Protein AF-O62727-F1 (afdb_monomer_lite)

InterPro domains:
  IPR005821 Ion transport domain [PF00520] (1-92)
  IPR050599 Voltage-dependent calcium channel alpha-1 subunit [PTHR45628] (1-93)

Radius of gyration: 13.93 Å; chains: 1; bounding box: 37×21×34 Å

pLDDT: mean 87.63, std 7.18, range [56.25, 94.19]

Sequence (93 aa):
IIIYAIIGLEPFMGKMHKTCYNQEGIADVPAEDDPYPCALETGHGRQCQNGTVCKPGWDGPKHGITNFDNFAFALLTVFQCTNMEGWTDVLYW

Secondary structure (DSSP, 8-state):
-HHHHHHHHHHHTTTTSEEEE-SSS-TT-BSSSS------TTSSSPPP-TT-EEEE----HHHHTS-SSSHHHHHHHHHHHHTTSSHHHHHH-

Foldseek 3Di:
DQVQLVVCQPPFAPQFQKWWDDPPDDPPDGPDPQTGGDDAPVDPAHHDPDRTDTDGDHCGHPNVQCGSNDSVSSVVNVVCVVVVHCVVVSVND

Structure (mmCIF, N/CA/C/O backbone):
data_AF-O62727-F1
#
_entry.id   AF-O62727-F1
#
loop_
_atom_site.group_PDB
_atom_site.id
_atom_site.type_symbol
_atom_site.label_atom_id
_atom_site.label_alt_id
_atom_site.label_comp_id
_atom_site.label_asym_id
_atom_site.label_entity_id
_atom_site.label_seq_id
_atom_site.pdbx_PDB_ins_code
_atom_site.Cartn_x
_atom_site.Cartn_y
_atom_site.Cartn_z
_atom_site.occupancy
_atom_site.B_iso_or_equiv
_atom_site.auth_seq_id
_atom_site.auth_comp_id
_atom_site.auth_asym_id
_atom_site.auth_atom_id
_atom_site.pdbx_PDB_model_num
ATOM 1 N N . ILE A 1 1 ? 11.229 0.097 -14.095 1.00 88.06 1 ILE A N 1
ATOM 2 C CA . ILE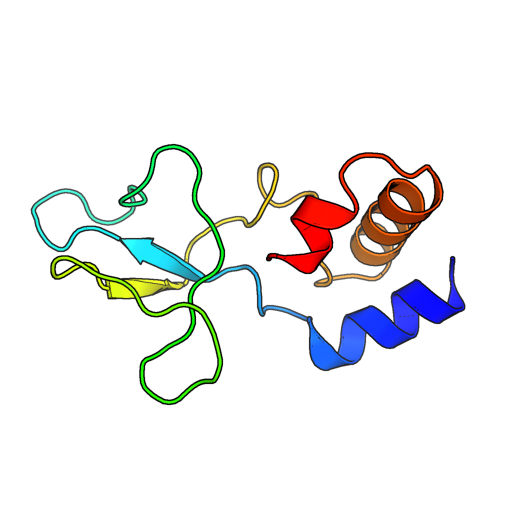 A 1 1 ? 9.980 -0.634 -13.768 1.00 88.06 1 ILE A CA 1
ATOM 3 C C . ILE A 1 1 ? 10.283 -2.007 -13.161 1.00 88.06 1 ILE A C 1
ATOM 5 O O . ILE A 1 1 ? 10.040 -2.160 -11.978 1.00 88.06 1 ILE A O 1
ATOM 9 N N . ILE A 1 2 ? 10.892 -2.960 -13.887 1.00 92.06 2 ILE A N 1
ATOM 10 C CA . ILE A 1 2 ? 11.122 -4.339 -13.384 1.00 92.06 2 ILE A CA 1
ATOM 11 C C . ILE A 1 2 ? 11.928 -4.390 -12.072 1.00 92.06 2 ILE A C 1
ATOM 13 O O . ILE A 1 2 ? 11.494 -5.026 -11.121 1.00 92.06 2 ILE A O 1
ATOM 17 N N . ILE A 1 3 ? 13.066 -3.688 -11.994 1.00 94.19 3 ILE A N 1
ATOM 18 C CA . ILE A 1 3 ? 13.909 -3.675 -10.782 1.00 94.19 3 ILE A CA 1
ATOM 19 C C . ILE A 1 3 ? 13.132 -3.128 -9.572 1.00 94.19 3 ILE A C 1
ATOM 21 O O . ILE A 1 3 ? 13.137 -3.741 -8.512 1.00 94.19 3 ILE A O 1
ATOM 25 N N . TYR A 1 4 ? 12.413 -2.015 -9.745 1.00 93.19 4 TYR A N 1
ATOM 26 C CA . TYR A 1 4 ? 11.596 -1.417 -8.683 1.00 93.19 4 TYR A CA 1
ATOM 27 C C . TYR A 1 4 ? 10.431 -2.311 -8.254 1.00 93.19 4 TYR A C 1
ATOM 29 O O . TYR A 1 4 ? 10.110 -2.345 -7.072 1.00 93.19 4 TYR A O 1
ATOM 37 N N . ALA A 1 5 ? 9.832 -3.062 -9.183 1.00 92.50 5 ALA A N 1
ATOM 38 C CA . ALA A 1 5 ? 8.796 -4.031 -8.848 1.00 92.50 5 ALA A CA 1
ATOM 39 C C . ALA A 1 5 ? 9.358 -5.142 -7.948 1.00 92.50 5 ALA A C 1
ATOM 41 O O . ALA A 1 5 ? 8.761 -5.441 -6.923 1.00 92.50 5 ALA A O 1
ATOM 42 N N . ILE A 1 6 ? 10.537 -5.692 -8.264 1.00 92.88 6 ILE A N 1
ATOM 43 C CA . ILE A 1 6 ? 11.193 -6.715 -7.428 1.00 92.88 6 ILE A CA 1
ATOM 44 C C . ILE A 1 6 ? 11.539 -6.157 -6.042 1.00 92.88 6 ILE A C 1
ATOM 46 O O . ILE A 1 6 ? 11.207 -6.781 -5.039 1.00 92.88 6 ILE A O 1
ATOM 50 N N . ILE A 1 7 ? 12.141 -4.963 -5.984 1.00 93.75 7 ILE A N 1
ATOM 51 C CA . ILE A 1 7 ? 12.505 -4.309 -4.716 1.00 93.75 7 ILE A CA 1
ATOM 52 C C . ILE A 1 7 ? 11.267 -4.028 -3.852 1.00 93.75 7 ILE A C 1
ATOM 54 O O . ILE A 1 7 ? 11.350 -4.132 -2.635 1.00 93.75 7 ILE A O 1
ATOM 58 N N . GLY A 1 8 ? 10.131 -3.668 -4.455 1.00 88.38 8 GLY A N 1
ATOM 59 C CA . GLY A 1 8 ? 8.889 -3.399 -3.728 1.00 88.38 8 GLY A CA 1
ATOM 60 C C . GLY A 1 8 ? 8.185 -4.657 -3.210 1.00 88.38 8 GLY A C 1
ATOM 61 O O . GLY A 1 8 ? 7.550 -4.605 -2.162 1.00 88.38 8 GLY A O 1
ATOM 62 N N . LEU A 1 9 ? 8.320 -5.799 -3.892 1.00 89.69 9 LEU A N 1
ATOM 63 C CA . LEU A 1 9 ? 7.669 -7.049 -3.482 1.00 89.69 9 LEU A CA 1
ATOM 64 C C . LEU A 1 9 ? 8.147 -7.535 -2.113 1.00 89.69 9 LEU A C 1
ATOM 66 O O . LEU A 1 9 ? 7.332 -7.838 -1.250 1.00 89.69 9 LEU A O 1
ATOM 70 N N . GLU A 1 10 ? 9.459 -7.608 -1.901 1.00 88.62 10 GLU A N 1
ATOM 71 C CA . GLU A 1 10 ? 10.026 -8.197 -0.682 1.00 88.62 10 GLU A CA 1
ATOM 72 C C . GLU A 1 10 ? 9.532 -7.534 0.624 1.00 88.62 10 GLU A C 1
ATOM 74 O O . GLU A 1 10 ? 9.120 -8.260 1.532 1.00 88.62 10 GLU A O 1
ATOM 79 N N . PRO A 1 11 ? 9.520 -6.193 0.762 1.00 88.50 11 PRO A N 1
ATOM 80 C CA . PRO A 1 11 ? 9.069 -5.546 1.992 1.00 88.50 11 PRO A CA 1
ATOM 81 C C . PRO A 1 11 ? 7.545 -5.374 2.099 1.00 88.50 11 PRO A C 1
ATOM 83 O O . PRO A 1 11 ? 7.023 -5.365 3.220 1.00 88.50 11 PRO A O 1
ATOM 86 N N . PHE A 1 12 ? 6.832 -5.212 0.976 1.00 89.75 12 PHE A N 1
ATOM 87 C CA . PHE A 1 12 ? 5.422 -4.789 0.974 1.00 89.75 12 PHE A CA 1
ATOM 88 C C . PHE A 1 12 ? 4.415 -5.912 0.703 1.00 89.75 12 PHE A C 1
ATOM 90 O O . PHE A 1 12 ? 3.210 -5.681 0.827 1.00 89.75 12 PHE A O 1
ATOM 97 N N . MET A 1 13 ? 4.876 -7.132 0.419 1.00 90.31 13 MET A N 1
ATOM 98 C CA . MET A 1 13 ? 4.004 -8.292 0.228 1.00 90.31 13 MET A CA 1
ATOM 99 C C . MET A 1 13 ? 3.073 -8.511 1.428 1.00 90.31 13 MET A C 1
ATOM 101 O O . MET A 1 13 ? 3.502 -8.640 2.579 1.00 90.31 13 MET A O 1
ATOM 105 N N . GLY A 1 14 ? 1.773 -8.547 1.152 1.00 86.50 14 GLY A N 1
ATOM 106 C CA . GLY A 1 14 ? 0.702 -8.801 2.105 1.00 86.50 14 GLY A CA 1
ATOM 107 C C . GLY A 1 14 ? 0.448 -7.677 3.111 1.00 86.50 14 GLY A C 1
ATOM 108 O O . GLY A 1 14 ? -0.359 -7.848 4.030 1.00 86.50 14 GLY A O 1
ATOM 109 N N . LYS A 1 15 ? 1.143 -6.536 3.003 1.00 88.62 15 LYS A N 1
ATOM 110 C CA . LYS A 1 15 ? 1.053 -5.448 3.993 1.00 88.62 15 LYS A CA 1
ATOM 111 C C . LYS A 1 15 ? -0.205 -4.598 3.835 1.00 88.62 15 LYS A C 1
ATOM 113 O O . LYS A 1 15 ? -0.684 -4.061 4.829 1.00 88.62 15 LYS A O 1
ATOM 118 N N . MET A 1 16 ? -0.773 -4.543 2.632 1.00 91.12 16 MET A N 1
ATOM 119 C CA . MET A 1 16 ? -1.904 -3.677 2.279 1.00 91.12 16 MET A CA 1
ATOM 120 C C . MET A 1 16 ? -3.286 -4.340 2.453 1.00 91.12 16 MET A C 1
ATOM 122 O O . MET A 1 16 ? -4.275 -3.827 1.951 1.00 91.12 16 MET A O 1
ATOM 126 N N . HIS A 1 17 ? -3.388 -5.451 3.193 1.00 91.50 17 HIS A N 1
ATOM 127 C CA . HIS A 1 17 ? -4.648 -6.198 3.397 1.00 91.50 17 HIS A CA 1
ATOM 128 C C . HIS A 1 17 ? -5.326 -5.974 4.754 1.00 91.50 17 HIS A C 1
ATOM 130 O O . HIS A 1 17 ? -6.207 -6.741 5.165 1.00 91.50 17 HIS A O 1
ATOM 136 N N . LYS A 1 18 ? -4.888 -4.958 5.500 1.00 91.00 18 LYS A N 1
ATOM 137 C CA . LYS A 1 18 ? -5.413 -4.633 6.829 1.00 91.00 18 LYS A CA 1
ATOM 138 C C . LYS A 1 18 ? -6.007 -3.239 6.820 1.00 91.00 18 LYS A C 1
ATOM 140 O O . LYS A 1 18 ? -5.326 -2.303 6.422 1.00 91.00 18 LYS A O 1
ATOM 145 N N . THR A 1 19 ? -7.234 -3.099 7.305 1.00 91.88 19 THR A N 1
ATOM 146 C CA . THR A 1 19 ? -7.876 -1.792 7.496 1.00 91.88 19 THR A CA 1
ATOM 147 C C . THR A 1 19 ? -8.641 -1.746 8.822 1.00 91.88 19 THR A C 1
ATOM 149 O O . THR A 1 19 ? -8.718 -2.747 9.545 1.00 91.88 19 THR A O 1
ATOM 152 N N . CYS A 1 20 ? -9.141 -0.568 9.186 1.00 90.81 20 CYS A N 1
ATOM 153 C CA . CYS A 1 20 ? -9.882 -0.356 10.422 1.00 90.81 20 CYS A CA 1
ATOM 154 C C . CYS A 1 20 ? -11.343 -0.781 10.245 1.00 90.81 20 CYS A C 1
ATOM 156 O O . CYS A 1 20 ? -12.024 -0.312 9.337 1.00 90.81 20 CYS A O 1
ATOM 158 N N . TYR A 1 21 ? -11.831 -1.636 11.143 1.00 88.81 21 TYR A N 1
ATOM 159 C CA . TYR A 1 21 ? -13.223 -2.090 11.179 1.00 88.81 21 TYR A CA 1
ATOM 160 C C . TYR A 1 21 ? -13.916 -1.636 12.464 1.00 88.81 21 TYR A C 1
ATOM 162 O O . TYR A 1 21 ? -13.305 -1.623 13.540 1.00 88.81 21 TYR A O 1
ATOM 170 N N . ASN A 1 22 ? -15.207 -1.317 12.359 1.00 86.88 22 ASN A N 1
ATOM 171 C CA . ASN A 1 22 ? -16.050 -1.016 13.515 1.00 86.88 22 ASN A CA 1
ATOM 172 C C . ASN A 1 22 ? -16.300 -2.285 14.348 1.00 86.88 22 ASN A C 1
ATOM 174 O O . ASN A 1 22 ? -16.449 -3.385 13.815 1.00 86.88 22 ASN A O 1
ATOM 178 N N . GLN A 1 23 ? -16.336 -2.142 15.675 1.00 76.50 23 GLN A N 1
ATOM 179 C CA . GLN A 1 23 ? -16.666 -3.249 16.584 1.00 76.50 23 GLN A CA 1
ATOM 180 C C . GLN A 1 23 ? -18.185 -3.486 16.697 1.00 76.50 23 GLN A C 1
ATOM 182 O O . GLN A 1 23 ? -18.610 -4.570 17.095 1.00 76.50 23 GLN A O 1
ATOM 187 N N . GLU A 1 24 ? -19.004 -2.497 16.329 1.00 66.81 24 GLU A N 1
ATOM 188 C CA . GLU A 1 24 ? -20.454 -2.508 16.526 1.00 66.81 24 GLU A CA 1
ATOM 189 C C . GLU A 1 24 ? -21.206 -3.009 15.278 1.00 66.81 24 GLU A C 1
ATOM 191 O O . GLU A 1 24 ? -21.536 -2.260 14.365 1.00 66.81 24 GLU A O 1
ATOM 196 N N . GLY A 1 25 ? -21.513 -4.309 15.256 1.00 56.25 25 GLY A N 1
ATOM 197 C CA . GLY A 1 25 ? -22.743 -4.829 14.638 1.00 56.25 25 GLY A CA 1
ATOM 198 C C . GLY A 1 25 ? -22.692 -5.375 13.207 1.00 56.25 25 GLY A C 1
ATOM 199 O O . GLY A 1 25 ? -23.542 -6.200 12.880 1.00 56.25 25 GLY A O 1
ATOM 200 N N . ILE A 1 26 ? -21.718 -5.012 12.369 1.00 58.72 26 ILE A N 1
ATOM 201 C CA . ILE A 1 26 ? -21.524 -5.650 11.053 1.00 58.72 26 ILE A CA 1
ATOM 202 C C . ILE A 1 26 ? -20.036 -5.952 10.899 1.00 58.72 26 ILE A C 1
ATOM 204 O O . ILE A 1 26 ? -19.233 -5.076 10.580 1.00 58.72 26 ILE A O 1
ATOM 208 N N . ALA A 1 27 ? -19.660 -7.197 11.195 1.00 63.41 27 ALA A N 1
ATOM 209 C CA . ALA A 1 27 ? -18.332 -7.687 10.861 1.00 63.41 27 ALA A CA 1
ATOM 210 C C . ALA A 1 27 ? -18.151 -7.548 9.341 1.00 63.41 27 ALA A C 1
ATOM 212 O O . ALA A 1 27 ? -19.053 -7.909 8.593 1.00 63.41 27 ALA A O 1
ATOM 213 N N . ASP A 1 28 ? -17.017 -7.002 8.911 1.00 69.44 28 ASP A N 1
ATOM 214 C CA . ASP A 1 28 ? -16.570 -6.924 7.510 1.00 69.44 28 ASP A CA 1
ATOM 215 C C . ASP A 1 28 ? -16.963 -5.673 6.704 1.00 69.44 28 ASP A C 1
ATOM 217 O O . ASP A 1 28 ? -16.673 -5.611 5.512 1.00 69.44 28 ASP A O 1
ATOM 221 N N . VAL A 1 29 ? -17.501 -4.619 7.332 1.00 79.00 29 VAL A N 1
ATOM 222 C CA . VAL A 1 29 ? -17.570 -3.288 6.690 1.00 79.00 29 VAL A CA 1
ATOM 223 C C . VAL A 1 29 ? -16.466 -2.378 7.243 1.00 79.00 29 VAL A C 1
ATOM 225 O O . VAL A 1 29 ? -16.422 -2.169 8.464 1.00 79.00 29 VAL A O 1
ATOM 228 N N . PRO A 1 30 ? -15.563 -1.846 6.392 1.00 83.00 30 PRO A N 1
ATOM 229 C CA . PRO A 1 30 ? -14.559 -0.876 6.818 1.00 83.00 30 PRO A CA 1
ATOM 230 C C . PRO A 1 30 ? -15.198 0.318 7.533 1.00 83.00 30 PRO A C 1
ATOM 232 O O . PRO A 1 30 ? -16.307 0.735 7.210 1.00 83.00 30 PRO A O 1
ATOM 235 N N . ALA A 1 31 ? -14.503 0.868 8.525 1.00 84.31 31 ALA A N 1
ATOM 236 C CA . ALA A 1 31 ? -15.012 1.988 9.315 1.00 84.31 31 ALA A CA 1
ATOM 237 C C . ALA A 1 31 ? -15.077 3.313 8.531 1.00 84.31 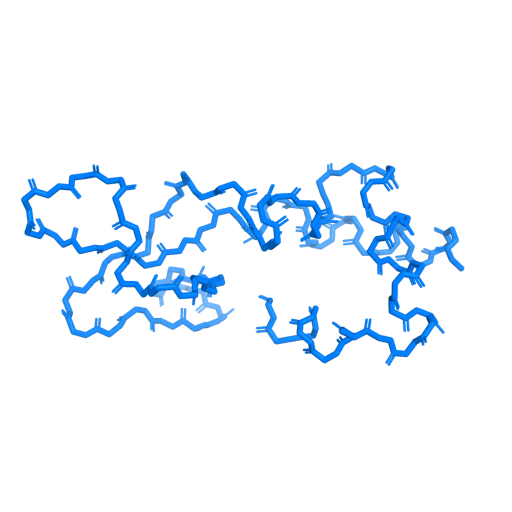31 ALA A C 1
ATOM 239 O O . ALA A 1 31 ? -15.765 4.241 8.951 1.00 84.31 31 ALA A O 1
ATOM 240 N N . GLU A 1 32 ? -14.337 3.401 7.428 1.00 83.06 32 GLU A N 1
ATOM 241 C CA . GLU A 1 32 ? -14.154 4.589 6.593 1.00 83.06 32 GLU A CA 1
ATOM 242 C C . GLU A 1 32 ? -14.648 4.280 5.167 1.00 83.06 32 GLU A C 1
ATOM 244 O O . GLU A 1 32 ? -14.430 3.171 4.675 1.00 83.06 32 GLU A O 1
ATOM 249 N N . ASP A 1 33 ? -15.293 5.250 4.502 1.00 81.38 33 ASP A N 1
ATOM 250 C CA . ASP A 1 33 ? -15.793 5.097 3.120 1.00 81.38 33 ASP A CA 1
ATOM 251 C C . ASP A 1 33 ? -14.657 4.899 2.097 1.00 81.38 33 ASP A C 1
ATOM 253 O O . ASP A 1 33 ? -14.831 4.197 1.102 1.00 81.38 33 ASP A O 1
ATOM 257 N N . ASP A 1 34 ? -13.487 5.496 2.351 1.00 84.56 34 ASP A N 1
ATOM 258 C CA . ASP A 1 34 ? -12.251 5.260 1.597 1.00 84.56 34 ASP A CA 1
ATOM 259 C C . ASP A 1 34 ? -11.224 4.613 2.537 1.00 84.56 34 A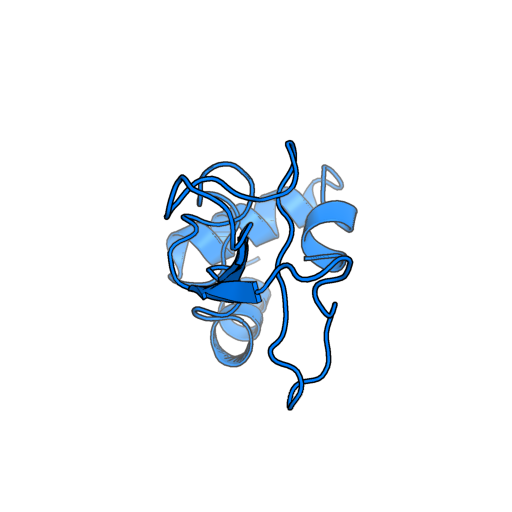SP A C 1
ATOM 261 O O . ASP A 1 34 ? -10.559 5.321 3.291 1.00 84.56 34 ASP A O 1
ATOM 265 N N . PRO A 1 35 ? -11.142 3.274 2.605 1.00 86.94 35 PRO A N 1
ATOM 266 C CA . PRO A 1 35 ? -10.281 2.595 3.563 1.00 86.94 35 PRO A CA 1
ATOM 267 C C . PRO A 1 35 ? -8.805 2.713 3.181 1.00 86.94 35 PRO A C 1
ATOM 269 O O . PRO A 1 35 ? -8.410 2.492 2.037 1.00 86.94 35 PRO A O 1
ATOM 272 N N . TYR A 1 36 ? -7.964 2.975 4.179 1.00 90.62 36 TYR A N 1
ATOM 273 C CA . TYR A 1 36 ? -6.505 2.982 4.042 1.00 90.62 36 TYR A CA 1
ATOM 274 C C . TYR A 1 36 ? -5.858 1.915 4.938 1.00 90.62 36 TYR A C 1
ATOM 276 O O . TYR A 1 36 ? -6.460 1.517 5.953 1.00 90.62 36 TYR A O 1
ATOM 284 N N . PRO A 1 37 ? -4.636 1.453 4.597 1.00 91.69 37 PRO A N 1
ATOM 285 C CA . PRO A 1 37 ? -3.911 0.481 5.401 1.00 91.69 37 PRO A CA 1
ATOM 286 C C . PRO A 1 37 ? -3.775 0.903 6.868 1.00 91.69 37 PRO A C 1
ATOM 288 O O . PRO A 1 37 ? -3.601 2.080 7.202 1.00 91.69 37 PRO A O 1
ATOM 291 N N . CYS A 1 38 ? -3.855 -0.076 7.764 1.00 91.75 38 CYS A N 1
ATOM 292 C CA . CYS A 1 38 ? -3.594 0.109 9.188 1.00 91.75 38 CYS A CA 1
ATOM 293 C C . CYS A 1 38 ? -2.459 -0.796 9.668 1.00 91.75 38 CYS A C 1
ATOM 295 O O . CYS A 1 38 ? -2.234 -1.898 9.155 1.00 91.75 38 CYS A O 1
ATOM 297 N N . ALA A 1 39 ? -1.766 -0.339 10.706 1.00 91.31 39 ALA A N 1
ATOM 298 C CA . ALA A 1 39 ? -0.845 -1.154 11.477 1.00 91.31 39 ALA A CA 1
ATOM 299 C C . ALA A 1 39 ? -1.521 -1.655 12.759 1.00 91.31 39 ALA A C 1
ATOM 301 O O . ALA A 1 39 ? -2.485 -1.078 13.252 1.00 91.31 39 ALA A O 1
ATOM 302 N N . LEU A 1 40 ? -0.996 -2.756 13.296 1.00 86.06 40 LEU A N 1
ATOM 303 C CA . LEU A 1 40 ? -1.302 -3.175 14.663 1.00 86.06 40 LEU A CA 1
ATOM 304 C C . LEU A 1 40 ? -0.587 -2.236 15.646 1.00 86.06 40 LEU A C 1
ATOM 306 O O . LEU A 1 40 ? 0.457 -1.683 15.299 1.00 86.06 40 LEU A O 1
ATOM 310 N N . GLU A 1 41 ? -1.074 -2.143 16.884 1.00 76.19 41 GLU A N 1
ATOM 311 C CA . GLU A 1 41 ? -0.504 -1.296 17.955 1.00 76.19 41 GLU A CA 1
ATOM 312 C C . GLU A 1 41 ? 0.995 -1.546 18.211 1.00 76.19 41 GLU A C 1
ATOM 314 O O . GLU A 1 41 ? 1.720 -0.680 18.689 1.00 76.19 41 GLU A O 1
ATOM 319 N N . THR A 1 42 ? 1.495 -2.733 17.859 1.00 79.56 42 THR A N 1
ATOM 320 C CA . THR A 1 42 ? 2.911 -3.109 17.988 1.00 79.56 42 THR A CA 1
ATOM 321 C C . THR A 1 42 ? 3.774 -2.726 16.782 1.00 79.56 42 THR A C 1
ATOM 323 O O . THR A 1 42 ? 4.967 -3.021 16.769 1.00 79.56 42 THR A O 1
ATOM 326 N N . GLY A 1 43 ? 3.181 -2.171 15.725 1.00 81.44 43 GLY A N 1
ATOM 327 C CA . GLY A 1 43 ? 3.835 -1.851 14.459 1.00 81.44 43 GLY A CA 1
ATOM 328 C C . GLY A 1 43 ? 3.999 -0.351 14.224 1.00 81.44 43 GLY A C 1
ATOM 329 O O . GLY A 1 43 ? 3.350 0.485 14.848 1.00 81.44 43 GLY A O 1
ATOM 330 N N . HIS A 1 44 ? 4.857 -0.013 13.265 1.00 81.94 44 HIS A N 1
ATOM 331 C CA . HIS A 1 44 ? 5.017 1.353 12.777 1.00 81.94 44 HIS A CA 1
ATOM 332 C C . HIS A 1 44 ? 4.056 1.574 11.602 1.00 81.94 44 HIS A C 1
ATOM 334 O O . HIS A 1 44 ? 4.233 0.980 10.542 1.00 81.94 44 HIS A O 1
ATOM 340 N N . GLY A 1 45 ? 3.014 2.377 11.810 1.00 86.88 45 GLY A N 1
ATOM 341 C CA . GLY A 1 45 ? 2.013 2.726 10.800 1.00 86.88 45 GLY A CA 1
ATOM 342 C C . GLY A 1 45 ? 0.792 3.394 11.432 1.00 86.88 45 GLY A C 1
ATOM 343 O O . GLY A 1 45 ? 0.779 3.655 12.638 1.00 86.88 45 GLY A O 1
ATOM 344 N N . ARG A 1 46 ? -0.230 3.692 10.623 1.00 89.62 46 ARG A N 1
ATOM 345 C CA . ARG A 1 46 ? -1.462 4.321 11.115 1.00 89.62 46 ARG A CA 1
ATOM 346 C C . ARG A 1 46 ? -2.179 3.387 12.092 1.00 89.62 46 ARG A C 1
ATOM 348 O O . ARG A 1 46 ? -2.504 2.257 11.732 1.00 89.62 46 ARG A O 1
ATOM 355 N N . GLN A 1 47 ? -2.454 3.890 13.293 1.00 90.19 47 GLN A N 1
ATOM 356 C CA . GLN A 1 47 ? -3.281 3.204 14.284 1.00 90.19 47 GLN A CA 1
ATOM 357 C C . GLN A 1 47 ? -4.751 3.593 14.110 1.00 90.19 47 GLN A C 1
ATOM 359 O O . GLN A 1 47 ? -5.073 4.735 13.765 1.00 90.19 47 GLN A O 1
ATOM 364 N N . CYS A 1 48 ? -5.636 2.632 14.344 1.00 89.25 48 CYS A N 1
ATOM 365 C CA . CYS A 1 48 ? -7.078 2.826 14.268 1.00 89.25 48 CYS A CA 1
ATOM 366 C C . CYS A 1 48 ? -7.571 3.658 15.467 1.00 89.25 48 CYS A C 1
ATOM 368 O O . CYS A 1 48 ? -7.194 3.400 16.606 1.00 89.25 48 CYS A O 1
ATOM 370 N N . GLN A 1 49 ? -8.403 4.676 15.223 1.00 84.12 49 GLN A N 1
ATOM 371 C CA . GLN A 1 49 ? -8.948 5.561 16.266 1.00 84.12 49 GLN A CA 1
ATOM 372 C C . GLN A 1 49 ? -10.431 5.243 16.541 1.00 84.12 49 GLN A C 1
ATOM 374 O O . GLN A 1 49 ? -11.052 4.464 15.819 1.00 84.12 49 GLN A O 1
ATOM 379 N N . ASN A 1 50 ? -11.018 5.838 17.585 1.00 82.06 50 ASN A N 1
ATOM 380 C CA . ASN A 1 50 ? -12.454 5.728 17.910 1.00 82.06 50 ASN A CA 1
ATOM 381 C C . ASN A 1 50 ? -12.962 4.300 18.202 1.00 82.06 50 ASN A C 1
ATOM 383 O O . ASN A 1 50 ? -14.092 3.961 17.868 1.00 82.06 50 ASN A O 1
ATOM 387 N N . GLY A 1 51 ? -12.138 3.446 18.819 1.00 81.12 51 GLY A N 1
ATOM 388 C CA . GLY A 1 51 ? -12.547 2.080 19.184 1.00 81.12 51 GLY A CA 1
ATOM 389 C C . GLY A 1 51 ? -12.651 1.108 18.002 1.00 81.12 51 GLY A C 1
ATOM 390 O O . GLY A 1 51 ? -13.135 -0.011 18.167 1.00 81.12 51 GLY A O 1
ATOM 391 N N . THR A 1 52 ? -12.180 1.502 16.816 1.00 88.19 52 THR A N 1
ATOM 392 C CA . THR A 1 52 ? -12.057 0.612 15.656 1.00 88.19 52 THR A CA 1
ATOM 393 C C . THR A 1 52 ? -10.838 -0.300 15.793 1.00 88.19 52 THR A C 1
ATOM 395 O O . THR A 1 52 ? -9.876 0.020 16.491 1.00 88.19 52 THR A O 1
ATOM 398 N N . VAL A 1 53 ? -10.874 -1.472 15.158 1.00 89.19 53 VAL A N 1
ATOM 399 C CA . VAL A 1 53 ? -9.796 -2.471 15.252 1.00 89.19 53 VAL A CA 1
ATOM 400 C C . VAL A 1 53 ? -9.172 -2.688 13.890 1.00 89.19 53 VAL A C 1
ATOM 402 O O . VAL A 1 53 ? -9.881 -2.939 12.917 1.00 89.19 53 VAL A O 1
ATOM 405 N N . CYS A 1 54 ? -7.840 -2.665 13.842 1.00 89.94 54 CYS A N 1
ATOM 406 C CA . CYS A 1 54 ? -7.087 -3.051 12.657 1.00 89.94 54 CYS A CA 1
ATOM 407 C C . CYS A 1 54 ? -7.214 -4.564 12.438 1.00 89.94 54 CYS A C 1
ATOM 409 O O . CYS A 1 54 ? -6.672 -5.354 13.217 1.00 89.94 54 CYS A O 1
ATOM 411 N N . LYS A 1 55 ? -7.936 -4.981 11.393 1.00 88.75 55 LYS A N 1
ATOM 412 C CA . LYS A 1 55 ? -8.139 -6.400 11.064 1.00 88.75 55 LYS A CA 1
ATOM 413 C C . LYS A 1 55 ? -7.731 -6.703 9.621 1.00 88.75 55 LYS A C 1
ATOM 415 O O . LYS A 1 55 ? -7.889 -5.847 8.749 1.00 88.75 55 LYS A O 1
ATOM 420 N N . PRO A 1 56 ? -7.196 -7.911 9.358 1.00 88.38 56 PRO A N 1
ATOM 421 C CA . PRO A 1 56 ? -7.047 -8.412 7.998 1.00 88.38 56 PRO A CA 1
ATOM 422 C C . PRO A 1 56 ? -8.421 -8.744 7.398 1.00 88.38 56 PRO A C 1
ATOM 424 O O . PRO A 1 56 ? -9.366 -9.000 8.142 1.00 88.38 56 PRO A O 1
ATOM 427 N N . GLY A 1 57 ? -8.508 -8.786 6.070 1.00 83.62 57 GLY A N 1
ATOM 428 C CA . GLY A 1 57 ? -9.750 -9.095 5.344 1.00 83.62 57 GLY A CA 1
ATOM 429 C C . GLY A 1 57 ? -10.167 -8.013 4.352 1.00 83.62 57 GLY A C 1
ATOM 430 O O . GLY A 1 57 ? -11.250 -8.087 3.7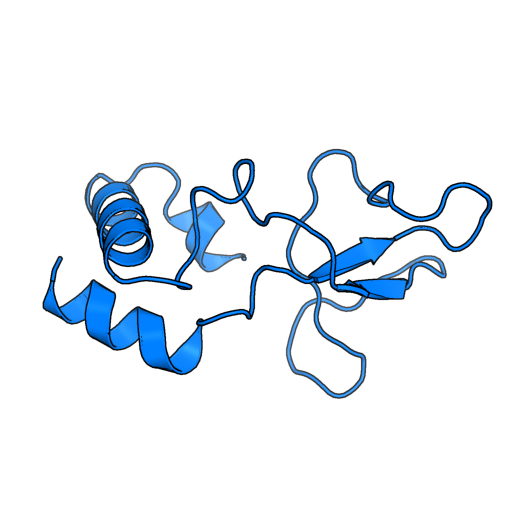91 1.00 83.62 57 GLY A O 1
ATOM 431 N N . TRP A 1 58 ? -9.319 -7.004 4.143 1.00 89.56 58 TRP A N 1
ATOM 432 C CA . TRP A 1 58 ? -9.515 -6.004 3.103 1.00 89.56 58 TRP A CA 1
ATOM 433 C C . TRP A 1 58 ? -8.808 -6.429 1.813 1.00 89.56 58 TRP A C 1
ATOM 435 O O . TRP A 1 58 ? -7.631 -6.801 1.849 1.00 89.56 58 TRP A O 1
ATOM 445 N N . ASP A 1 59 ? -9.505 -6.326 0.679 1.00 90.12 59 ASP A N 1
ATOM 446 C CA . ASP A 1 59 ? -8.947 -6.637 -0.646 1.00 90.12 59 ASP A CA 1
ATOM 447 C C . ASP A 1 59 ? -7.732 -5.761 -0.989 1.00 90.12 59 ASP A C 1
ATOM 449 O O . ASP A 1 59 ? -6.845 -6.191 -1.720 1.00 90.12 59 ASP A O 1
ATOM 453 N N . GLY A 1 60 ? -7.654 -4.563 -0.405 1.00 90.44 60 GLY A N 1
ATOM 454 C CA . GLY A 1 60 ? -6.551 -3.622 -0.572 1.00 90.44 60 GLY A CA 1
ATOM 455 C C . GLY A 1 60 ? -6.941 -2.377 -1.374 1.00 90.44 60 GLY A C 1
ATOM 456 O O . GLY A 1 60 ? -8.079 -2.259 -1.853 1.00 90.44 60 GLY A O 1
ATOM 457 N N . PRO A 1 61 ? -6.005 -1.429 -1.543 1.00 89.75 61 PRO A N 1
ATOM 458 C CA . PRO A 1 61 ? -6.266 -0.173 -2.231 1.00 89.75 61 PRO A CA 1
ATOM 459 C C . PRO A 1 61 ? -6.768 -0.388 -3.662 1.00 89.75 61 PRO A C 1
ATOM 461 O O . PRO A 1 61 ? -6.358 -1.323 -4.356 1.00 89.75 61 PRO A O 1
ATOM 464 N N . LYS A 1 62 ? -7.666 0.496 -4.118 1.00 88.56 62 LYS A N 1
ATOM 465 C CA . LYS A 1 62 ? -8.284 0.428 -5.458 1.00 88.56 62 LYS A CA 1
ATOM 466 C C . LYS A 1 62 ? -8.878 -0.960 -5.766 1.00 88.56 62 LYS A C 1
ATOM 468 O O . LYS A 1 62 ? -8.641 -1.505 -6.840 1.00 88.56 62 LYS A O 1
ATOM 473 N N . HIS A 1 63 ? -9.655 -1.516 -4.833 1.00 87.31 63 HIS A N 1
ATOM 474 C CA . HIS A 1 63 ? -10.262 -2.856 -4.941 1.00 87.31 63 HIS A CA 1
ATOM 475 C C . HIS A 1 63 ? -9.225 -3.981 -5.107 1.00 87.31 63 HIS A C 1
ATOM 477 O O . HIS A 1 63 ? -9.419 -4.911 -5.888 1.00 87.31 63 HIS A O 1
ATOM 483 N N . GLY A 1 64 ? -8.089 -3.861 -4.419 1.00 88.06 64 GLY A N 1
ATOM 484 C CA . GLY A 1 64 ? -7.010 -4.844 -4.466 1.00 88.06 64 GLY A CA 1
ATOM 485 C C . GLY A 1 64 ? -6.184 -4.843 -5.751 1.00 88.06 64 GLY A C 1
ATOM 486 O O . GLY A 1 64 ? -5.425 -5.779 -5.970 1.00 88.06 64 GLY A O 1
ATOM 487 N N . ILE A 1 65 ? -6.290 -3.820 -6.607 1.00 89.44 65 ILE A N 1
ATOM 488 C CA . ILE A 1 65 ? -5.458 -3.707 -7.818 1.00 89.44 65 ILE A CA 1
ATOM 489 C C . ILE A 1 65 ? -4.067 -3.174 -7.471 1.00 89.44 65 ILE A C 1
ATOM 491 O O . ILE A 1 65 ? -3.059 -3.675 -7.976 1.00 89.44 65 ILE A O 1
ATOM 495 N N . THR A 1 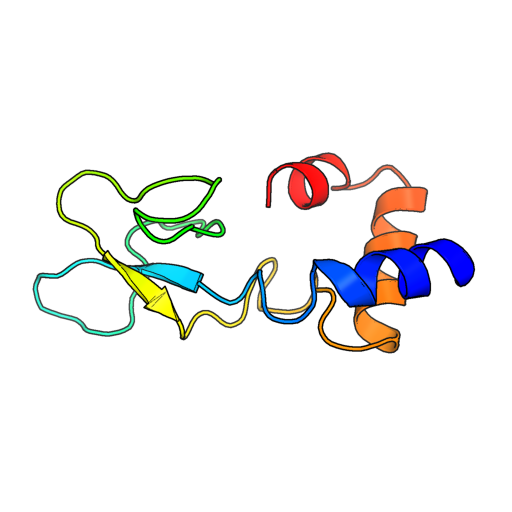66 ? -4.006 -2.146 -6.624 1.00 90.69 66 THR A N 1
ATOM 496 C CA . THR A 1 66 ? -2.750 -1.477 -6.292 1.00 90.69 66 THR A CA 1
ATOM 497 C C . THR A 1 66 ? -2.132 -2.136 -5.065 1.00 90.69 66 THR A C 1
ATOM 499 O O . THR A 1 66 ? -2.371 -1.725 -3.933 1.00 90.69 66 THR A O 1
ATOM 502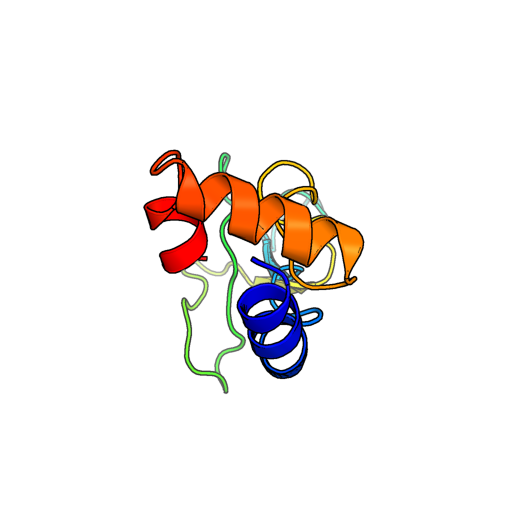 N N . ASN A 1 67 ? -1.363 -3.199 -5.305 1.00 91.00 67 ASN A N 1
ATOM 503 C CA . ASN A 1 67 ? -0.675 -3.977 -4.275 1.00 91.00 67 ASN A CA 1
ATOM 504 C C . ASN A 1 67 ? 0.726 -4.432 -4.733 1.00 91.00 67 ASN A C 1
ATOM 506 O O . ASN A 1 67 ? 1.136 -4.212 -5.879 1.00 91.00 67 ASN A O 1
ATOM 510 N N . PHE A 1 68 ? 1.444 -5.084 -3.813 1.00 92.81 68 PHE A N 1
ATOM 511 C CA . PHE A 1 68 ? 2.757 -5.701 -4.027 1.00 92.81 68 PHE A CA 1
ATOM 512 C C . PHE A 1 68 ? 2.749 -7.196 -3.650 1.00 92.81 68 PHE A C 1
ATOM 514 O O . PHE A 1 68 ? 3.733 -7.720 -3.134 1.00 92.81 68 PHE A O 1
ATOM 521 N N . ASP A 1 69 ? 1.645 -7.904 -3.891 1.00 90.88 69 ASP A N 1
ATOM 522 C CA . ASP A 1 69 ? 1.519 -9.318 -3.500 1.00 90.88 69 ASP A CA 1
ATOM 523 C C . ASP A 1 69 ? 2.058 -10.273 -4.562 1.00 90.88 69 ASP A C 1
ATOM 525 O O . ASP A 1 69 ? 2.489 -11.387 -4.265 1.00 90.88 69 ASP A O 1
ATOM 529 N N . ASN A 1 70 ? 2.059 -9.839 -5.823 1.00 91.62 70 ASN A N 1
ATOM 530 C CA . ASN A 1 70 ? 2.652 -10.585 -6.921 1.00 91.62 70 ASN A CA 1
ATOM 531 C C . ASN A 1 70 ? 3.343 -9.672 -7.930 1.00 91.62 70 ASN A C 1
ATOM 533 O O . ASN A 1 70 ? 3.109 -8.465 -7.995 1.00 91.62 70 ASN A O 1
ATOM 537 N N . PHE A 1 71 ? 4.203 -10.280 -8.746 1.00 92.75 71 PHE A N 1
ATOM 538 C CA . PHE A 1 71 ? 5.033 -9.552 -9.699 1.00 92.75 71 PHE A CA 1
ATOM 539 C C . PHE A 1 71 ? 4.228 -8.748 -10.728 1.00 92.75 71 PHE A C 1
ATOM 541 O O . PHE A 1 71 ? 4.650 -7.656 -11.103 1.00 92.75 71 PHE A O 1
ATOM 548 N N . ALA A 1 72 ? 3.067 -9.245 -11.160 1.00 92.31 72 ALA A N 1
ATOM 549 C CA . ALA A 1 72 ? 2.237 -8.550 -12.137 1.00 92.31 72 ALA A CA 1
ATOM 550 C C . ALA A 1 72 ? 1.595 -7.283 -11.546 1.00 92.31 72 ALA A C 1
ATOM 552 O O . ALA A 1 72 ? 1.670 -6.223 -12.169 1.00 92.31 72 ALA A O 1
ATOM 553 N N . PHE A 1 73 ? 1.033 -7.356 -10.335 1.00 92.88 73 PHE A N 1
ATOM 554 C CA . PHE A 1 73 ? 0.469 -6.185 -9.656 1.00 92.88 73 PHE A CA 1
ATOM 555 C C . PHE A 1 73 ? 1.547 -5.193 -9.229 1.00 92.88 73 PHE A C 1
ATOM 557 O O . PHE A 1 73 ? 1.388 -4.001 -9.470 1.00 92.88 73 PHE A O 1
ATOM 564 N N . ALA A 1 74 ? 2.695 -5.658 -8.730 1.00 92.69 74 ALA A N 1
ATOM 565 C CA . ALA A 1 74 ? 3.820 -4.773 -8.437 1.00 92.69 74 ALA A CA 1
ATOM 566 C C . ALA A 1 74 ? 4.293 -4.013 -9.691 1.00 92.69 74 ALA A C 1
ATOM 568 O O . ALA A 1 74 ? 4.594 -2.821 -9.625 1.00 92.69 74 ALA A O 1
ATOM 569 N N . LEU A 1 75 ? 4.322 -4.671 -10.855 1.00 94.19 75 LEU A N 1
ATOM 570 C CA . LEU A 1 75 ? 4.659 -4.024 -12.123 1.00 94.19 75 LEU A CA 1
ATOM 571 C C . LEU A 1 75 ? 3.612 -2.978 -12.538 1.00 94.19 75 LEU A C 1
ATOM 573 O O . LEU A 1 75 ? 3.997 -1.897 -12.986 1.00 94.19 75 LEU A O 1
ATOM 577 N N . LEU A 1 76 ? 2.319 -3.269 -12.359 1.00 92.88 76 LEU A N 1
ATOM 578 C CA . LEU A 1 76 ? 1.224 -2.335 -12.641 1.00 92.88 76 LEU A CA 1
ATOM 579 C C . LEU A 1 76 ? 1.279 -1.101 -11.726 1.00 92.88 76 LEU A C 1
ATOM 581 O O . LEU A 1 76 ? 1.243 0.026 -12.218 1.00 92.88 76 LEU A O 1
ATOM 585 N N . THR A 1 77 ? 1.451 -1.307 -10.421 1.00 91.69 77 THR A N 1
ATOM 586 C CA . THR A 1 77 ? 1.594 -0.243 -9.418 1.00 91.69 77 THR A CA 1
ATOM 587 C C . THR A 1 77 ? 2.801 0.649 -9.722 1.00 91.69 77 THR A C 1
ATOM 589 O O . THR A 1 77 ? 2.691 1.872 -9.760 1.00 91.69 77 THR A O 1
ATOM 592 N N . VAL A 1 78 ? 3.963 0.061 -10.029 1.00 93.19 78 VAL A N 1
ATOM 593 C CA . VAL A 1 78 ? 5.168 0.833 -10.388 1.00 93.19 78 VAL A CA 1
ATOM 594 C C . VAL A 1 78 ? 4.994 1.579 -11.713 1.00 93.19 78 VAL A C 1
ATOM 596 O O . VAL A 1 78 ? 5.511 2.689 -11.865 1.00 93.19 78 VAL A O 1
ATOM 599 N N . PHE A 1 79 ? 4.277 1.000 -12.680 1.00 93.56 79 PHE A N 1
ATOM 600 C CA . PHE A 1 79 ? 3.950 1.680 -13.932 1.00 93.56 79 PHE A CA 1
ATOM 601 C C . PHE A 1 79 ? 3.059 2.905 -13.688 1.00 93.56 79 PHE A C 1
ATOM 603 O O . PHE A 1 79 ? 3.382 3.985 -14.180 1.00 93.56 79 PHE A O 1
ATOM 610 N N . GLN A 1 80 ? 2.014 2.766 -12.866 1.00 90.56 80 GLN A N 1
ATOM 611 C CA . GLN A 1 80 ? 1.159 3.876 -12.441 1.00 90.56 80 GLN A CA 1
ATOM 612 C C . GLN A 1 80 ? 1.984 4.996 -11.784 1.00 90.56 80 GLN A C 1
ATOM 614 O O . GLN A 1 80 ? 1.897 6.151 -12.201 1.00 90.56 80 GLN A O 1
ATOM 619 N N . CYS A 1 81 ? 2.881 4.650 -10.853 1.00 92.81 81 CYS A N 1
ATOM 620 C CA . CYS A 1 81 ? 3.760 5.632 -10.217 1.00 92.81 81 CYS A CA 1
ATOM 621 C C . CYS A 1 81 ? 4.703 6.334 -11.210 1.00 92.81 81 CYS A C 1
ATOM 623 O O . CYS A 1 81 ? 4.974 7.524 -11.066 1.00 92.81 81 CYS A O 1
ATOM 625 N N . THR A 1 82 ? 5.191 5.626 -12.236 1.00 93.50 82 THR A N 1
ATOM 626 C CA . THR A 1 82 ? 6.100 6.192 -13.254 1.00 93.50 82 THR A CA 1
ATOM 627 C C . THR A 1 82 ? 5.399 7.231 -14.137 1.00 93.50 82 THR A C 1
ATOM 629 O O . THR A 1 82 ? 6.037 8.175 -14.598 1.00 93.50 82 THR A O 1
ATOM 632 N N . ASN A 1 83 ? 4.085 7.096 -14.331 1.00 93.19 83 ASN A N 1
ATOM 633 C CA . ASN A 1 83 ? 3.272 8.050 -15.088 1.00 93.19 83 ASN A CA 1
ATOM 634 C C . ASN A 1 83 ? 2.863 9.287 -14.269 1.00 93.19 83 ASN A C 1
ATOM 636 O O . ASN A 1 83 ? 2.146 10.139 -14.786 1.00 93.19 83 ASN A O 1
ATOM 640 N N . MET A 1 84 ? 3.329 9.409 -13.018 1.00 92.06 84 MET A N 1
ATOM 641 C CA . MET A 1 84 ? 3.038 10.520 -12.100 1.00 92.06 84 MET A CA 1
ATOM 642 C C . MET A 1 84 ? 1.558 10.655 -11.705 1.00 92.06 84 MET A C 1
ATOM 644 O O . MET A 1 84 ? 1.152 11.691 -11.180 1.00 92.06 84 MET A O 1
ATOM 648 N N . GLU A 1 85 ? 0.757 9.607 -11.881 1.00 91.62 85 GLU A N 1
ATOM 649 C CA . GLU A 1 85 ? -0.660 9.592 -11.519 1.00 91.62 85 GLU A CA 1
ATOM 650 C C . GLU A 1 85 ? -0.887 8.694 -10.298 1.00 91.62 85 GLU A C 1
ATOM 652 O O . GLU A 1 85 ? -0.554 7.513 -10.322 1.00 91.62 85 GLU A O 1
ATOM 657 N N . GLY A 1 86 ? -1.439 9.240 -9.210 1.00 87.62 86 GLY A N 1
ATOM 658 C CA . GLY A 1 86 ? -1.754 8.463 -7.999 1.00 87.62 86 GLY A CA 1
ATOM 659 C C . GLY A 1 86 ? -0.536 7.912 -7.241 1.00 87.62 86 GLY A C 1
ATOM 660 O O . GLY A 1 86 ? -0.691 7.090 -6.345 1.00 87.62 86 GLY A O 1
ATOM 661 N N . TRP A 1 87 ? 0.683 8.357 -7.564 1.00 93.56 87 TRP A N 1
ATOM 662 C CA . TRP A 1 87 ? 1.907 7.909 -6.886 1.00 93.56 87 TRP A CA 1
ATOM 663 C C . TRP A 1 87 ? 1.960 8.330 -5.410 1.00 93.56 87 TRP A C 1
ATOM 665 O O . TRP A 1 87 ? 2.531 7.616 -4.589 1.00 93.56 87 TRP A O 1
ATOM 675 N N . THR A 1 88 ? 1.364 9.478 -5.065 1.00 93.00 88 THR A N 1
ATOM 676 C CA . THR A 1 88 ? 1.244 9.941 -3.676 1.00 93.00 88 THR A CA 1
ATOM 677 C C . THR A 1 88 ? 0.356 9.017 -2.865 1.00 93.00 88 THR A C 1
ATOM 679 O O . THR A 1 88 ? 0.658 8.758 -1.708 1.00 93.00 88 THR A O 1
ATOM 682 N N . ASP A 1 89 ? -0.699 8.483 -3.477 1.00 91.56 89 ASP A N 1
ATOM 683 C CA . ASP A 1 89 ? -1.627 7.580 -2.801 1.00 91.56 89 ASP A CA 1
ATOM 684 C C . ASP A 1 89 ? -0.891 6.290 -2.421 1.00 91.56 89 ASP A C 1
ATOM 686 O O . ASP A 1 89 ? -0.908 5.888 -1.264 1.00 91.56 89 ASP A O 1
ATOM 690 N N . VAL A 1 90 ? -0.115 5.731 -3.361 1.00 90.81 90 VAL A N 1
ATOM 691 C CA . VAL A 1 90 ? 0.746 4.558 -3.122 1.00 90.81 90 VAL A CA 1
ATOM 692 C C . VAL A 1 90 ? 1.803 4.813 -2.047 1.00 90.81 90 VAL A C 1
ATOM 694 O O . VAL A 1 90 ? 2.173 3.888 -1.336 1.00 90.81 90 VAL A O 1
ATOM 697 N N . LEU A 1 91 ? 2.305 6.044 -1.922 1.00 91.00 91 LEU A N 1
ATOM 698 C CA . LEU A 1 91 ? 3.277 6.406 -0.888 1.00 91.00 91 LEU A CA 1
ATOM 699 C C . LEU A 1 91 ? 2.653 6.469 0.515 1.00 91.00 91 LEU A C 1
ATOM 701 O O . LEU A 1 91 ? 3.347 6.208 1.497 1.00 91.00 91 LEU A O 1
ATOM 705 N N . TYR A 1 92 ? 1.388 6.879 0.617 1.00 89.44 92 TYR A N 1
ATOM 706 C CA . TYR A 1 92 ? 0.695 7.038 1.899 1.00 89.44 92 TYR A CA 1
ATOM 707 C C . TYR A 1 92 ? 0.028 5.756 2.407 1.00 89.44 92 TYR A C 1
ATOM 709 O O . TYR A 1 92 ? -0.327 5.698 3.587 1.00 89.44 92 TYR A O 1
ATOM 717 N N . TRP A 1 93 ? -0.142 4.760 1.539 1.00 88.31 93 TRP A N 1
ATOM 718 C CA . TRP A 1 93 ? -0.605 3.415 1.882 1.00 88.31 93 TRP A CA 1
ATOM 719 C C . TRP A 1 93 ? 0.517 2.564 2.488 1.00 88.31 93 TRP A C 1
ATOM 721 O O . TRP A 1 93 ? 0.266 1.950 3.551 1.00 88.31 93 TRP A O 1
#

Organism: Canis lupus familiaris (NCBI:txid9615)